Protein AF-A0A952FLF1-F1 (afdb_monomer_lite)

Radius of gyration: 22.41 Å; chains: 1; bounding box: 44×47×54 Å

Secondary structure (DSSP, 8-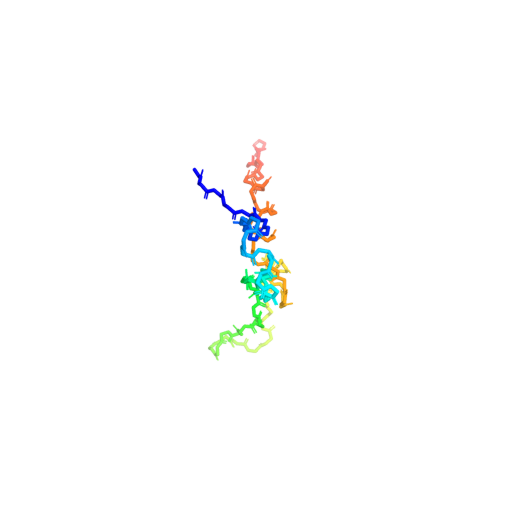state):
-----SS----HHHHHTT----------B-------TTSPTT-PPPTT-TT--TT-BHHHHHHHHTT---PPP----

Structure (mmCIF, N/CA/C/O backbone):
data_AF-A0A952FLF1-F1
#
_entry.id   AF-A0A952FLF1-F1
#
loop_
_atom_site.group_PDB
_atom_site.id
_atom_site.type_symbol
_atom_site.label_atom_id
_atom_site.label_alt_id
_atom_site.label_comp_id
_atom_site.label_asym_id
_atom_site.label_entity_id
_atom_site.label_seq_id
_atom_site.pdbx_PDB_ins_code
_atom_site.Cartn_x
_atom_site.Cartn_y
_atom_site.Cartn_z
_atom_site.occupancy
_atom_site.B_iso_or_equiv
_atom_site.auth_seq_id
_atom_site.auth_comp_id
_atom_site.auth_asym_id
_atom_site.auth_atom_id
_atom_site.pdbx_PDB_model_num
ATOM 1 N N . MET A 1 1 ? 13.761 16.362 -1.630 1.00 69.94 1 MET A N 1
ATOM 2 C CA . MET A 1 1 ? 13.039 15.138 -2.042 1.00 69.94 1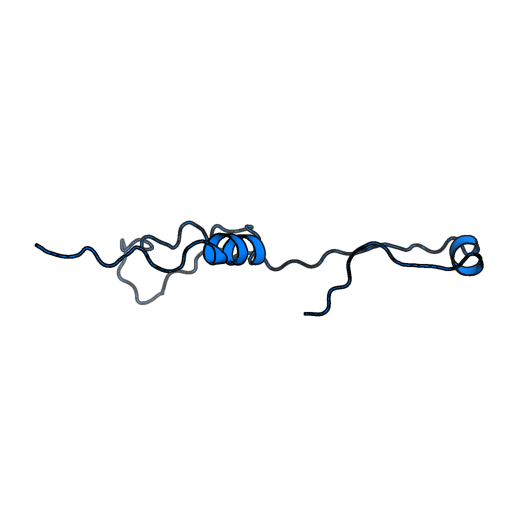 MET A CA 1
ATOM 3 C C . MET A 1 1 ? 13.692 14.608 -3.313 1.00 69.94 1 MET A C 1
ATOM 5 O O . MET A 1 1 ? 13.951 15.413 -4.198 1.00 69.94 1 MET A O 1
ATOM 9 N N . LYS A 1 2 ? 14.015 13.312 -3.396 1.00 91.69 2 LYS A N 1
ATOM 10 C CA . LYS A 1 2 ? 14.533 12.671 -4.619 1.00 91.69 2 LYS A CA 1
ATOM 11 C C . LYS A 1 2 ? 13.558 11.569 -5.015 1.00 91.69 2 LYS A C 1
ATOM 13 O O . LYS A 1 2 ? 13.239 10.732 -4.182 1.00 91.69 2 LYS A O 1
ATOM 18 N N . ILE A 1 3 ? 13.092 11.599 -6.259 1.00 94.19 3 ILE A N 1
ATOM 19 C CA . ILE A 1 3 ? 12.068 10.689 -6.780 1.00 94.19 3 ILE A CA 1
ATOM 20 C C . ILE A 1 3 ? 12.616 10.019 -8.042 1.00 94.19 3 ILE A C 1
ATOM 22 O O . ILE A 1 3 ? 13.240 10.677 -8.880 1.00 94.19 3 ILE A O 1
ATOM 26 N N . ARG A 1 4 ? 12.396 8.709 -8.167 1.00 94.56 4 ARG A N 1
ATOM 27 C CA . ARG A 1 4 ? 12.608 7.932 -9.391 1.00 94.56 4 ARG A CA 1
ATOM 28 C C . ARG A 1 4 ? 11.347 7.120 -9.650 1.00 94.56 4 ARG A C 1
ATOM 30 O O . ARG A 1 4 ? 10.851 6.453 -8.752 1.00 94.56 4 ARG A O 1
ATOM 37 N N . SER A 1 5 ? 10.834 7.230 -10.861 1.00 95.94 5 SER A N 1
ATOM 38 C CA . SER A 1 5 ? 9.590 6.615 -11.312 1.00 95.94 5 SER A CA 1
ATOM 39 C C . SER A 1 5 ? 9.682 6.394 -12.814 1.00 95.94 5 SER A C 1
ATOM 41 O O . SER A 1 5 ? 10.378 7.153 -13.489 1.00 95.94 5 SER A O 1
ATOM 43 N N . GLY A 1 6 ? 8.937 5.423 -13.330 1.00 94.81 6 GLY A N 1
ATOM 44 C CA . GLY A 1 6 ? 8.967 5.062 -14.744 1.00 94.81 6 GLY A CA 1
ATOM 45 C C . GLY A 1 6 ? 9.605 3.691 -14.977 1.00 94.81 6 GLY A C 1
ATOM 46 O O . GLY A 1 6 ? 9.926 2.997 -14.010 1.00 94.81 6 GLY A O 1
ATOM 47 N N . PRO A 1 7 ? 9.724 3.283 -16.248 1.00 96.62 7 PRO A N 1
ATOM 48 C CA . PRO A 1 7 ? 10.257 1.978 -16.623 1.00 96.62 7 PRO A CA 1
ATOM 49 C C . PRO A 1 7 ? 11.781 1.883 -16.408 1.00 96.62 7 PRO A C 1
ATOM 51 O O . PRO A 1 7 ? 12.434 2.910 -16.192 1.00 96.62 7 PRO A O 1
ATOM 54 N N . PRO A 1 8 ? 12.355 0.667 -16.501 1.00 96.38 8 PRO A N 1
ATOM 55 C CA . PRO A 1 8 ? 13.789 0.481 -16.704 1.00 96.38 8 PRO A CA 1
ATOM 56 C C . PRO A 1 8 ? 14.292 1.274 -17.917 1.00 96.38 8 PRO A C 1
ATOM 58 O O . PRO A 1 8 ? 13.541 1.533 -18.861 1.00 96.38 8 PRO A O 1
ATOM 61 N N . HIS A 1 9 ? 15.553 1.689 -17.863 1.00 96.00 9 HIS A N 1
ATOM 62 C CA . HIS A 1 9 ? 16.222 2.388 -18.952 1.00 96.00 9 HIS A CA 1
ATOM 63 C C . HIS A 1 9 ? 17.400 1.527 -19.397 1.00 96.00 9 HIS A C 1
ATOM 65 O O . HIS A 1 9 ? 18.442 1.556 -18.745 1.00 96.00 9 HIS A O 1
ATOM 71 N N . ASP A 1 10 ? 17.168 0.746 -20.450 1.00 96.75 10 ASP A N 1
ATOM 72 C CA . ASP A 1 10 ? 18.112 -0.220 -21.013 1.00 96.75 10 ASP A CA 1
ATOM 73 C C . ASP A 1 10 ? 18.709 0.330 -22.320 1.00 96.75 10 ASP A C 1
ATOM 75 O O . ASP A 1 10 ? 18.025 1.045 -23.066 1.00 96.75 10 ASP A O 1
ATOM 79 N N . ASP A 1 11 ? 19.969 -0.004 -22.596 1.00 97.12 11 ASP A N 1
ATOM 80 C CA . ASP A 1 11 ? 20.670 0.387 -23.824 1.00 97.12 11 ASP A CA 1
ATOM 81 C C . ASP A 1 11 ? 20.359 -0.583 -24.991 1.00 97.12 11 ASP A C 1
ATOM 83 O O . ASP A 1 11 ? 19.699 -1.612 -24.822 1.00 97.12 11 ASP A O 1
ATOM 87 N N . GLU A 1 12 ? 20.818 -0.269 -26.211 1.00 96.94 12 GLU A N 1
ATOM 88 C CA . GLU A 1 12 ? 20.481 -1.038 -27.428 1.00 96.94 12 GLU A CA 1
ATOM 89 C C . GLU A 1 12 ? 20.888 -2.521 -27.353 1.00 96.94 12 GLU A C 1
ATOM 91 O O . GLU A 1 12 ? 20.133 -3.392 -27.794 1.00 96.94 12 GLU A O 1
ATOM 96 N N . ASP A 1 13 ? 22.049 -2.814 -26.762 1.00 95.75 13 ASP A N 1
ATOM 97 C CA . ASP A 1 13 ? 22.549 -4.183 -26.600 1.00 95.75 13 ASP A CA 1
ATOM 98 C C . ASP A 1 13 ? 21.675 -5.005 -25.629 1.00 95.75 13 ASP A C 1
ATOM 100 O O . ASP A 1 13 ? 21.388 -6.177 -25.892 1.00 95.75 13 ASP A O 1
ATOM 104 N N . ASP A 1 14 ? 21.192 -4.390 -24.543 1.00 95.38 14 ASP A N 1
ATOM 105 C CA . ASP A 1 14 ? 20.312 -5.033 -23.556 1.00 95.38 14 ASP A CA 1
ATOM 106 C C . ASP A 1 14 ? 18.925 -5.319 -24.150 1.00 95.38 14 ASP A C 1
ATOM 108 O O . ASP A 1 14 ? 18.357 -6.399 -23.952 1.00 95.38 14 ASP A O 1
ATOM 112 N N . LEU A 1 15 ? 18.402 -4.391 -24.960 1.00 94.50 15 LEU A N 1
ATOM 113 C CA . LEU A 1 15 ? 17.152 -4.583 -25.701 1.00 94.50 15 LEU A CA 1
ATOM 114 C C . LEU A 1 15 ? 17.258 -5.738 -26.712 1.00 94.50 15 LEU A C 1
ATOM 116 O O . LEU A 1 15 ? 16.300 -6.498 -26.888 1.00 94.50 15 LEU A O 1
ATOM 120 N N . ALA A 1 16 ? 18.418 -5.905 -27.355 1.00 96.62 16 ALA A N 1
ATOM 121 C CA . ALA A 1 16 ? 18.663 -6.979 -28.319 1.00 96.62 16 ALA A CA 1
ATOM 122 C C . ALA A 1 16 ? 18.735 -8.375 -27.672 1.00 96.62 16 ALA A C 1
ATOM 124 O O . ALA A 1 16 ? 18.476 -9.377 -28.344 1.00 96.62 16 ALA A O 1
ATOM 125 N N . ALA A 1 17 ? 19.043 -8.458 -26.374 1.00 95.12 17 ALA A N 1
ATOM 126 C CA . ALA A 1 17 ? 19.149 -9.722 -25.648 1.00 95.12 17 ALA A CA 1
ATOM 127 C C . ALA A 1 17 ? 17.794 -10.431 -25.440 1.00 95.12 17 ALA A C 1
ATOM 129 O O . ALA A 1 17 ? 17.769 -11.621 -25.116 1.00 95.12 17 ALA A O 1
ATOM 130 N N . GLY A 1 18 ? 16.666 -9.732 -25.622 1.00 94.38 18 GLY A N 1
ATOM 131 C CA . GLY A 1 18 ? 15.325 -10.318 -25.497 1.00 94.38 18 GLY A CA 1
ATOM 132 C C . GLY A 1 18 ? 14.974 -10.771 -24.074 1.00 94.38 18 GLY A C 1
ATOM 133 O O . GLY A 1 18 ? 14.182 -11.699 -23.894 1.00 94.38 18 GLY A O 1
ATOM 134 N N . ILE A 1 19 ? 15.579 -10.145 -23.062 1.00 96.94 19 ILE A N 1
ATOM 135 C CA . ILE A 1 19 ? 15.349 -10.436 -21.644 1.00 96.94 19 ILE A CA 1
ATOM 136 C C . ILE A 1 19 ? 14.140 -9.632 -21.150 1.00 96.94 19 ILE A C 1
ATOM 138 O O . ILE A 1 19 ? 13.893 -8.511 -21.585 1.00 96.94 19 ILE A O 1
ATOM 142 N N . TRP A 1 20 ? 13.357 -10.209 -20.236 1.00 96.69 20 TRP A N 1
ATOM 143 C CA . TRP A 1 20 ? 12.227 -9.502 -19.639 1.00 96.69 20 TRP A CA 1
ATOM 144 C C . TRP A 1 20 ? 12.699 -8.336 -18.760 1.00 96.69 20 TRP A C 1
ATOM 146 O O . TRP A 1 20 ? 13.495 -8.532 -17.843 1.00 96.69 20 TRP A O 1
ATOM 156 N N . ALA A 1 21 ? 12.124 -7.155 -18.991 1.00 96.62 21 ALA A N 1
ATOM 157 C CA . ALA A 1 21 ? 12.278 -5.970 -18.159 1.00 96.62 21 ALA A CA 1
ATOM 158 C C . ALA A 1 21 ? 10.899 -5.363 -17.857 1.00 96.62 21 ALA A C 1
ATOM 160 O O . ALA A 1 21 ? 10.003 -5.335 -18.705 1.00 96.62 21 ALA A O 1
ATOM 161 N N . GLY A 1 22 ? 10.707 -4.880 -16.632 1.00 95.62 22 GLY A N 1
ATOM 162 C CA . GLY A 1 22 ? 9.443 -4.302 -16.193 1.00 95.62 22 GLY A CA 1
ATOM 163 C C . GLY A 1 22 ? 9.521 -3.733 -14.783 1.00 95.62 22 GLY A C 1
ATOM 164 O O . GLY A 1 22 ? 10.55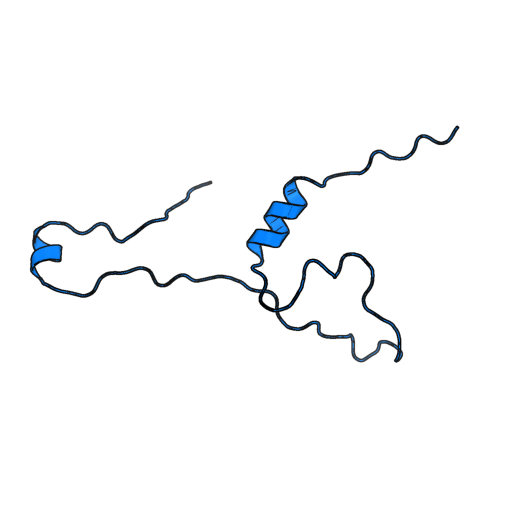2 -3.804 -14.118 1.00 95.62 22 GLY A O 1
ATOM 165 N N . VAL A 1 23 ? 8.412 -3.161 -14.319 1.00 98.12 23 VAL A N 1
ATOM 166 C CA . VAL A 1 23 ? 8.281 -2.635 -12.956 1.00 98.12 23 VAL A CA 1
ATOM 167 C C . VAL A 1 23 ? 7.277 -3.488 -12.201 1.00 98.12 23 VAL A C 1
ATOM 169 O O . VAL A 1 23 ? 6.149 -3.669 -12.658 1.00 98.12 23 VAL A O 1
ATOM 172 N N . ILE A 1 24 ? 7.671 -3.974 -11.027 1.00 97.44 24 ILE A N 1
ATOM 173 C CA . ILE A 1 24 ? 6.744 -4.561 -10.060 1.00 97.44 24 ILE A CA 1
ATOM 174 C C . ILE A 1 24 ? 6.393 -3.453 -9.062 1.00 97.44 24 ILE A C 1
ATOM 176 O O . ILE A 1 24 ? 7.262 -3.056 -8.282 1.00 97.44 24 ILE A O 1
ATOM 180 N N . PRO A 1 25 ? 5.169 -2.899 -9.094 1.00 95.50 25 PRO A N 1
ATOM 181 C CA . PRO A 1 25 ? 4.780 -1.859 -8.156 1.00 95.50 25 PRO A CA 1
ATOM 182 C C . PRO A 1 25 ? 4.639 -2.446 -6.750 1.00 95.50 25 PRO A C 1
ATOM 184 O O . PRO A 1 25 ? 4.024 -3.492 -6.555 1.00 95.50 25 PRO A O 1
ATOM 187 N N . ILE A 1 26 ? 5.185 -1.738 -5.767 1.00 96.12 26 ILE A N 1
ATOM 188 C CA . ILE A 1 26 ? 4.998 -2.022 -4.345 1.00 96.12 26 ILE A CA 1
ATOM 189 C C . ILE A 1 26 ? 4.205 -0.855 -3.772 1.00 96.12 26 ILE A C 1
ATOM 191 O O . ILE A 1 26 ? 4.541 0.302 -4.023 1.00 96.12 26 ILE A O 1
ATOM 195 N N . ALA A 1 27 ? 3.150 -1.164 -3.028 1.00 95.06 27 ALA A N 1
ATOM 196 C CA . ALA A 1 27 ? 2.300 -0.171 -2.395 1.00 95.06 27 ALA A CA 1
ATOM 197 C C . ALA A 1 27 ? 1.920 -0.628 -0.987 1.00 95.06 27 ALA A C 1
ATOM 199 O O . ALA A 1 27 ? 1.697 -1.816 -0.749 1.00 95.06 27 ALA A O 1
ATOM 200 N N . GLU A 1 28 ? 1.817 0.329 -0.069 1.00 97.31 28 GLU A N 1
ATOM 201 C CA . GLU A 1 28 ? 1.263 0.107 1.263 1.00 97.31 28 GLU A CA 1
ATOM 202 C C . GLU A 1 28 ? -0.247 0.359 1.247 1.00 97.31 28 GLU A C 1
ATOM 204 O O . GLU A 1 28 ? -0.723 1.394 0.768 1.00 97.31 28 GLU A O 1
ATOM 209 N N . THR A 1 29 ? -1.012 -0.589 1.786 1.00 97.31 29 THR A N 1
ATOM 210 C CA . THR A 1 29 ? -2.477 -0.526 1.832 1.00 97.31 29 THR A CA 1
ATOM 211 C C . THR A 1 29 ? -2.992 -0.712 3.247 1.00 97.31 29 THR A C 1
ATOM 213 O O . THR A 1 29 ? -2.409 -1.455 4.036 1.00 97.31 29 THR A O 1
ATOM 216 N N . ILE A 1 30 ? -4.133 -0.101 3.549 1.00 97.62 30 ILE A N 1
ATOM 217 C CA . ILE A 1 30 ? -4.772 -0.230 4.854 1.00 97.62 30 ILE A CA 1
ATOM 218 C C . ILE A 1 30 ? -5.339 -1.640 5.052 1.00 97.62 30 ILE A C 1
ATOM 220 O O . ILE A 1 30 ? -6.009 -2.191 4.177 1.00 97.62 30 ILE A O 1
ATOM 224 N N . GLY A 1 31 ? -5.064 -2.218 6.220 1.00 96.50 31 GLY A N 1
ATOM 225 C CA . GLY A 1 31 ? -5.609 -3.506 6.643 1.00 96.50 31 GLY A CA 1
ATOM 226 C C . GLY A 1 31 ? -7.033 -3.411 7.199 1.00 96.50 31 GLY A C 1
ATOM 227 O O . GLY A 1 31 ? -7.624 -2.339 7.299 1.00 96.50 31 GLY A O 1
ATOM 228 N N . ALA A 1 32 ? -7.589 -4.557 7.595 1.00 94.75 32 ALA A N 1
ATOM 229 C CA . ALA A 1 32 ? -8.846 -4.589 8.334 1.00 94.75 32 ALA A CA 1
ATOM 230 C C . ALA A 1 32 ? -8.704 -3.876 9.687 1.00 94.75 32 ALA A C 1
ATOM 232 O O . ALA A 1 32 ? -7.695 -4.037 10.373 1.00 94.75 32 ALA A O 1
ATOM 233 N N . LEU A 1 33 ? -9.735 -3.129 10.091 1.00 91.88 33 LEU A N 1
ATOM 234 C CA . LEU A 1 33 ? -9.786 -2.527 11.420 1.00 91.88 33 LEU A CA 1
ATOM 235 C C . LEU A 1 33 ? -9.705 -3.625 12.489 1.00 91.88 33 LEU A C 1
ATOM 237 O O . LEU A 1 33 ? -10.492 -4.572 12.479 1.00 91.88 33 LEU A O 1
ATOM 241 N N . GLN A 1 34 ? -8.778 -3.472 13.433 1.00 91.81 34 GLN A N 1
ATOM 242 C CA . GLN A 1 34 ? -8.614 -4.390 14.556 1.00 91.81 34 GLN A CA 1
ATOM 243 C C . GLN A 1 34 ? -9.142 -3.729 15.838 1.00 91.81 34 GLN A C 1
ATOM 245 O O . GLN A 1 34 ? -8.495 -2.816 16.357 1.00 91.81 34 GLN A O 1
ATOM 250 N N . PRO A 1 35 ? -10.319 -4.137 16.352 1.00 89.19 35 PRO A N 1
ATOM 251 C CA . PRO A 1 35 ? -10.861 -3.564 17.578 1.00 89.19 35 PRO A CA 1
ATOM 252 C C . PRO A 1 35 ? -10.015 -3.969 18.792 1.00 89.19 35 PRO A C 1
ATOM 254 O O . PRO A 1 35 ? -9.459 -5.066 18.851 1.00 89.19 35 PRO A O 1
ATOM 257 N N . CYS A 1 36 ? -9.940 -3.084 19.787 1.00 91.56 36 CYS A N 1
ATOM 258 C CA . CYS A 1 36 ? -9.242 -3.377 21.035 1.00 91.56 36 CYS A CA 1
ATOM 259 C C . CYS A 1 36 ? -9.975 -4.496 21.804 1.00 91.56 36 CYS A C 1
ATOM 261 O O . CYS A 1 36 ? -11.171 -4.357 22.064 1.00 91.56 36 CYS A O 1
ATOM 263 N N . PRO A 1 37 ? -9.285 -5.574 22.229 1.00 92.44 37 PRO A N 1
ATOM 264 C CA . PRO A 1 37 ? -9.928 -6.712 22.895 1.00 92.44 37 PRO A CA 1
ATOM 265 C C . PRO A 1 37 ? -10.476 -6.379 24.288 1.00 92.44 37 PRO A C 1
ATOM 267 O O . PRO A 1 37 ? -11.313 -7.108 24.807 1.00 92.44 37 PRO A O 1
ATOM 270 N N . LEU A 1 38 ? -10.000 -5.292 24.902 1.00 95.25 38 LEU A N 1
ATOM 271 C CA . LEU A 1 38 ? -10.468 -4.819 26.208 1.00 95.25 38 LEU A CA 1
ATOM 272 C C . LEU A 1 38 ? -11.604 -3.795 26.093 1.00 95.25 38 LEU A C 1
ATOM 274 O O . LEU A 1 38 ? -12.112 -3.329 27.113 1.00 95.25 38 LEU A O 1
ATOM 278 N N . LEU A 1 39 ? -11.985 -3.408 24.873 1.00 93.12 39 LEU A N 1
ATOM 279 C CA . LEU A 1 39 ? -13.059 -2.451 24.658 1.00 93.12 39 LEU A CA 1
ATOM 280 C C . LEU A 1 39 ? -14.415 -3.124 24.925 1.00 93.12 39 LEU A C 1
ATOM 282 O O . LEU A 1 39 ? -14.666 -4.208 24.391 1.00 93.12 39 LEU A O 1
ATOM 286 N N . PRO A 1 40 ? -15.309 -2.500 25.714 1.00 92.69 40 PRO A N 1
ATOM 287 C CA . PRO A 1 40 ? -16.667 -2.998 25.884 1.00 92.69 40 PRO A CA 1
ATOM 288 C C . PRO A 1 40 ? -17.386 -3.214 24.547 1.00 92.69 40 PRO A C 1
ATOM 290 O O . PRO A 1 40 ? -17.249 -2.428 23.606 1.00 92.69 40 PRO A O 1
ATOM 293 N N . ALA A 1 41 ? -18.190 -4.277 24.482 1.00 88.94 41 ALA A N 1
ATOM 294 C CA . ALA A 1 41 ? -18.974 -4.596 23.297 1.00 88.94 41 ALA A CA 1
ATOM 295 C C . ALA A 1 41 ? -19.947 -3.457 22.942 1.00 88.94 41 ALA A C 1
ATOM 297 O O . ALA A 1 41 ? -20.537 -2.828 23.819 1.00 88.94 41 ALA A O 1
ATOM 298 N N . GLY A 1 42 ? -20.131 -3.218 21.641 1.00 87.56 42 GLY A N 1
ATOM 299 C CA . GLY A 1 42 ? -21.051 -2.201 21.120 1.00 87.56 42 GLY A CA 1
ATOM 300 C C . GLY A 1 42 ? -20.454 -0.799 20.964 1.00 87.56 42 GLY A C 1
ATOM 301 O O . GLY A 1 42 ? -21.124 0.071 20.412 1.00 87.56 42 GLY A O 1
ATOM 302 N N . ILE A 1 43 ? -19.205 -0.569 21.382 1.00 91.38 43 ILE A N 1
ATOM 303 C CA . ILE A 1 43 ? -18.502 0.688 21.094 1.00 91.38 43 ILE A CA 1
ATOM 304 C C . ILE A 1 43 ? -17.964 0.644 19.659 1.00 91.38 43 ILE A C 1
ATOM 306 O O . ILE A 1 43 ? -17.095 -0.165 19.333 1.00 91.38 43 ILE A O 1
ATOM 310 N N . ALA A 1 44 ? -18.501 1.512 18.801 1.00 88.81 44 ALA A N 1
ATOM 311 C CA . ALA A 1 44 ? -18.089 1.642 17.407 1.00 88.81 44 ALA A CA 1
ATOM 312 C C . ALA A 1 44 ? -16.792 2.455 17.257 1.00 88.81 44 ALA A C 1
ATOM 314 O O . ALA A 1 44 ? -16.395 3.208 18.150 1.00 88.81 44 ALA A O 1
ATOM 315 N N . SER A 1 45 ? -16.145 2.328 16.096 1.00 87.88 45 SER A N 1
ATOM 316 C CA . SER A 1 45 ? -15.043 3.207 15.709 1.00 87.88 45 SER A CA 1
ATOM 317 C C . SER A 1 45 ? -15.520 4.660 15.622 1.00 87.88 45 SER A C 1
ATOM 319 O O . SER A 1 45 ? -16.610 4.935 15.125 1.00 87.88 45 SER A O 1
ATOM 321 N N . GLY A 1 46 ? -14.708 5.589 16.132 1.00 88.06 46 GLY A N 1
ATOM 322 C CA . GLY A 1 46 ? -15.033 7.014 16.134 1.00 88.06 46 GLY A CA 1
ATOM 323 C C . GLY A 1 46 ? -14.966 7.654 14.745 1.00 88.06 46 GLY A C 1
ATOM 324 O O . GLY A 1 46 ? -14.378 7.097 13.812 1.00 88.06 46 GLY A O 1
ATOM 325 N N . ALA A 1 47 ? -15.532 8.859 14.642 1.00 86.44 47 ALA A N 1
ATOM 326 C CA . ALA A 1 47 ? -15.396 9.706 13.462 1.00 86.44 47 ALA A CA 1
ATOM 327 C C . ALA A 1 47 ? -13.911 9.988 13.162 1.00 86.44 47 ALA A C 1
ATOM 329 O O . ALA A 1 47 ? -13.109 10.193 14.077 1.00 86.44 47 ALA A O 1
ATOM 330 N N . GLY A 1 48 ? -13.547 9.984 11.882 1.00 86.31 48 GLY A N 1
ATOM 331 C CA . GLY A 1 48 ? -12.172 10.111 11.390 1.00 86.31 48 GLY A CA 1
ATOM 332 C C . GLY A 1 48 ? -11.496 8.775 11.059 1.00 86.31 48 GLY A C 1
ATOM 333 O O . GLY A 1 48 ? -10.377 8.773 10.544 1.00 86.31 48 GLY A O 1
ATOM 334 N N . THR A 1 49 ? -12.157 7.642 11.314 1.00 91.50 49 THR A N 1
ATOM 335 C CA . THR A 1 49 ? -11.658 6.310 10.926 1.00 91.50 49 THR A CA 1
ATOM 336 C C . THR A 1 49 ? -12.062 5.915 9.505 1.00 91.50 49 THR A C 1
ATOM 338 O O . THR A 1 49 ? -11.417 5.066 8.894 1.00 91.50 49 THR A O 1
ATOM 341 N N . GLU A 1 50 ? -13.063 6.584 8.938 1.00 91.06 50 GLU A N 1
ATOM 342 C CA . GLU A 1 50 ? -13.635 6.333 7.615 1.00 91.06 50 GLU A CA 1
ATOM 343 C C . GLU A 1 50 ? -12.606 6.361 6.466 1.00 91.06 50 GLU A C 1
A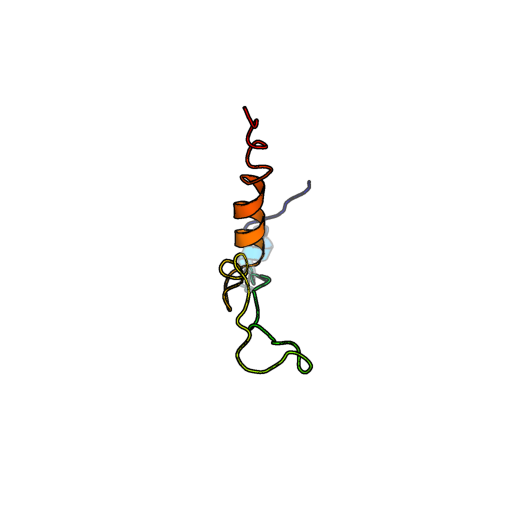TOM 345 O O . GLU A 1 50 ? -12.713 5.528 5.562 1.00 91.06 50 GLU A O 1
ATOM 350 N N . PRO A 1 51 ? -11.580 7.243 6.458 1.00 92.62 51 PRO A N 1
ATOM 351 C CA . PRO A 1 51 ? -10.559 7.226 5.413 1.00 92.62 51 PRO A CA 1
ATOM 352 C C . PRO A 1 51 ? -9.708 5.951 5.406 1.00 92.62 51 PRO A C 1
ATOM 354 O O . PRO A 1 51 ? -9.223 5.566 4.344 1.00 92.62 51 PRO A O 1
ATOM 357 N N . TYR A 1 52 ? -9.555 5.274 6.547 1.00 93.88 52 TYR A N 1
ATOM 358 C CA . TYR A 1 52 ? -8.735 4.071 6.723 1.00 93.88 52 TYR A CA 1
ATOM 359 C C . TYR A 1 52 ? -9.503 2.789 6.357 1.00 93.88 52 TYR A C 1
ATOM 361 O O . TYR A 1 52 ? -9.471 1.788 7.070 1.00 93.88 52 TYR A O 1
ATOM 369 N N . ALA A 1 53 ? -10.218 2.819 5.232 1.00 92.81 53 ALA A N 1
ATOM 370 C CA . ALA A 1 53 ? -10.945 1.663 4.724 1.00 92.81 53 ALA A CA 1
ATOM 371 C C . ALA A 1 53 ? -9.977 0.577 4.201 1.00 92.81 53 ALA A C 1
ATOM 373 O O . ALA A 1 53 ? -8.999 0.918 3.525 1.00 92.81 53 ALA A O 1
ATOM 374 N N . PRO A 1 54 ? -10.248 -0.721 4.447 1.00 96.38 54 PRO A N 1
ATOM 375 C CA . PRO A 1 54 ? -9.380 -1.807 3.998 1.00 96.38 54 PRO A CA 1
ATOM 376 C C . PRO A 1 54 ? -9.139 -1.788 2.482 1.00 96.38 54 PRO A C 1
ATOM 378 O O . PRO A 1 54 ? -10.064 -1.573 1.700 1.00 96.38 54 PRO A O 1
ATOM 381 N N . GLY A 1 55 ? -7.895 -2.026 2.067 1.00 95.88 55 GLY A N 1
ATOM 382 C CA . GLY A 1 55 ? -7.470 -2.043 0.663 1.00 95.88 55 GLY A CA 1
ATOM 383 C C . GLY A 1 55 ? -7.188 -0.667 0.052 1.00 95.88 55 GLY A C 1
ATOM 384 O O . GLY A 1 55 ? -6.638 -0.599 -1.046 1.00 95.88 55 GLY A O 1
ATOM 385 N N . ARG A 1 56 ? -7.502 0.435 0.743 1.00 95.31 56 ARG A N 1
ATOM 386 C CA . ARG A 1 56 ? -7.122 1.780 0.290 1.00 95.31 56 A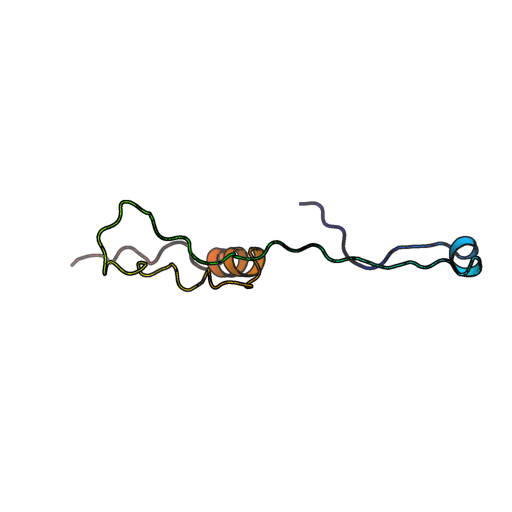RG A CA 1
ATOM 387 C C . ARG A 1 56 ? -5.601 1.975 0.395 1.00 95.31 56 ARG A C 1
ATOM 389 O O . ARG A 1 56 ? -4.996 1.507 1.358 1.00 95.31 56 ARG A O 1
ATOM 396 N N . GLY A 1 57 ? -4.991 2.696 -0.549 1.00 96.00 57 GLY A N 1
ATOM 397 C CA . GLY A 1 57 ? -3.581 3.090 -0.479 1.00 96.00 57 GLY A CA 1
ATOM 398 C C . GLY A 1 57 ? -3.308 4.073 0.663 1.00 96.00 57 GLY A C 1
ATOM 399 O O . GLY A 1 57 ? -4.066 5.027 0.865 1.00 96.00 57 GLY A O 1
ATOM 400 N N . PHE A 1 58 ? -2.225 3.856 1.411 1.00 95.19 58 PHE A N 1
ATOM 401 C CA . PHE A 1 58 ? -1.842 4.735 2.523 1.00 95.19 58 PHE A CA 1
ATOM 402 C C . PHE A 1 58 ? -1.477 6.149 2.042 1.00 95.19 58 PHE A C 1
ATOM 404 O O . PHE A 1 58 ? -1.927 7.144 2.616 1.00 95.19 58 PHE A O 1
ATOM 411 N N . ASP A 1 59 ? -0.756 6.246 0.922 1.00 93.00 59 ASP A N 1
ATOM 412 C CA . ASP A 1 59 ? -0.353 7.522 0.320 1.00 93.00 59 ASP A CA 1
ATOM 413 C C . ASP A 1 59 ? -1.545 8.405 -0.082 1.00 93.00 59 ASP A C 1
ATOM 415 O O . ASP A 1 59 ? -1.472 9.634 0.010 1.00 93.00 59 ASP A O 1
ATOM 419 N N . ASP A 1 60 ? -2.665 7.798 -0.487 1.00 93.44 60 ASP A N 1
ATOM 420 C CA . ASP A 1 60 ? -3.883 8.528 -0.855 1.00 93.44 60 ASP A CA 1
ATOM 421 C C . ASP A 1 60 ? -4.499 9.241 0.354 1.00 93.44 60 ASP A C 1
ATOM 423 O O . ASP A 1 60 ? -5.025 10.349 0.228 1.00 93.44 60 ASP A O 1
ATOM 427 N N . ILE A 1 61 ? -4.418 8.622 1.537 1.00 92.75 61 ILE A N 1
ATOM 428 C CA . ILE A 1 61 ? -4.903 9.202 2.798 1.00 92.75 61 ILE A CA 1
ATOM 429 C C . ILE A 1 61 ? -4.009 10.369 3.202 1.00 92.75 61 ILE A C 1
ATOM 431 O O . ILE A 1 61 ? -4.504 11.455 3.506 1.00 92.75 61 ILE A O 1
ATOM 435 N N . LEU A 1 62 ? -2.688 10.167 3.170 1.00 90.12 62 LEU A N 1
ATOM 436 C CA . LEU A 1 62 ? -1.735 11.217 3.521 1.00 90.12 62 LEU A CA 1
ATOM 437 C C . LEU A 1 62 ? -1.898 12.435 2.614 1.00 90.12 62 LEU A C 1
ATOM 439 O O . LEU A 1 62 ? -1.968 13.561 3.105 1.00 90.12 62 LEU A O 1
ATOM 443 N N . ARG A 1 63 ? -2.035 12.222 1.302 1.00 88.94 63 ARG A N 1
ATOM 444 C CA . ARG A 1 63 ? -2.233 13.313 0.343 1.00 88.94 63 ARG A CA 1
ATOM 445 C C . ARG A 1 63 ? -3.532 14.076 0.594 1.00 88.94 63 ARG A C 1
ATOM 447 O O . ARG A 1 63 ? -3.519 15.301 0.517 1.00 88.94 63 ARG A O 1
ATOM 454 N N . ALA A 1 64 ? -4.623 13.380 0.916 1.00 85.75 64 ALA A N 1
ATOM 455 C CA . ALA A 1 64 ? -5.892 14.024 1.256 1.00 85.75 64 ALA A CA 1
ATOM 456 C C . ALA A 1 64 ? -5.780 14.908 2.515 1.00 85.75 64 ALA A C 1
ATOM 458 O O . ALA A 1 64 ? -6.392 15.973 2.574 1.00 85.75 64 ALA A O 1
ATOM 459 N N . ASN A 1 65 ? -4.946 14.517 3.484 1.00 76.12 65 ASN A N 1
ATOM 460 C CA . ASN A 1 65 ? -4.773 15.241 4.747 1.00 76.12 65 ASN A CA 1
ATOM 461 C C . ASN A 1 65 ? -3.852 16.470 4.647 1.00 76.12 65 ASN A C 1
ATOM 463 O O . ASN A 1 65 ? -3.972 17.387 5.458 1.00 76.12 65 ASN A O 1
ATOM 467 N N . VAL A 1 66 ? -2.967 16.543 3.645 1.00 68.50 66 VAL A N 1
ATOM 468 C CA . VAL A 1 66 ? -2.056 17.693 3.447 1.00 68.50 66 VAL A CA 1
ATOM 469 C C . VAL A 1 66 ? -2.813 18.993 3.107 1.00 68.50 66 VAL A C 1
ATOM 471 O O . VAL A 1 66 ? -2.279 20.080 3.311 1.00 68.50 66 VAL A O 1
ATOM 474 N N . GLY A 1 67 ? -4.077 18.914 2.672 1.00 56.97 67 GLY A N 1
ATOM 475 C CA . GLY A 1 67 ? -4.952 20.079 2.471 1.00 56.97 67 GLY A CA 1
ATOM 476 C C . GLY A 1 67 ? -5.813 20.485 3.679 1.00 56.97 67 GLY A C 1
ATOM 477 O O . GLY A 1 67 ? -6.562 21.450 3.566 1.00 56.97 67 GLY A O 1
ATOM 478 N N . GLY A 1 68 ? -5.751 19.759 4.805 1.00 50.91 68 GLY A N 1
ATOM 479 C CA . GLY A 1 68 ? -6.734 19.832 5.901 1.00 50.91 68 GLY A CA 1
ATOM 480 C C . GLY A 1 68 ? -6.185 20.268 7.264 1.00 50.91 68 GLY A C 1
ATOM 481 O O . GLY A 1 68 ? -6.680 19.818 8.295 1.00 50.91 68 GLY A O 1
ATOM 482 N N . GLY A 1 69 ? -5.146 21.105 7.297 1.00 42.84 69 GLY A N 1
ATOM 483 C CA . GLY A 1 69 ? -4.628 21.676 8.542 1.00 42.84 69 GLY A CA 1
ATOM 484 C C . GLY A 1 69 ? -5.467 22.865 9.023 1.00 42.84 69 GLY A C 1
ATOM 485 O O . GLY A 1 69 ? -5.457 23.900 8.370 1.00 42.84 69 GLY A O 1
ATOM 486 N N . VAL A 1 70 ? -6.115 22.686 10.183 1.00 43.75 70 VAL A N 1
ATOM 487 C CA . VAL A 1 70 ? -6.911 23.622 11.012 1.00 43.75 70 VAL A CA 1
ATOM 488 C C . VAL A 1 70 ? -8.153 24.260 10.371 1.00 43.75 70 VAL A C 1
ATOM 490 O O . VAL A 1 70 ? -8.076 25.237 9.633 1.00 43.75 70 VAL A O 1
ATOM 493 N N . ALA A 1 71 ? -9.333 23.786 10.796 1.00 48.03 71 ALA A N 1
ATOM 494 C CA . ALA A 1 71 ? -10.499 24.661 10.894 1.00 48.03 71 ALA A CA 1
ATOM 495 C C . ALA A 1 71 ? -10.115 25.881 11.758 1.00 48.03 71 ALA A C 1
ATOM 497 O O . ALA A 1 71 ? -9.449 25.691 12.785 1.00 48.03 71 ALA A O 1
ATOM 498 N N . PRO A 1 72 ? -10.477 27.117 11.365 1.00 40.25 72 PRO A N 1
ATOM 499 C CA . PRO A 1 72 ? -10.243 28.271 12.218 1.00 40.25 72 PRO A CA 1
ATOM 500 C C . PRO A 1 72 ? -10.960 28.033 13.549 1.00 40.25 72 PRO A C 1
ATOM 502 O O . PRO A 1 72 ? -12.082 27.532 13.575 1.00 40.25 72 PRO A O 1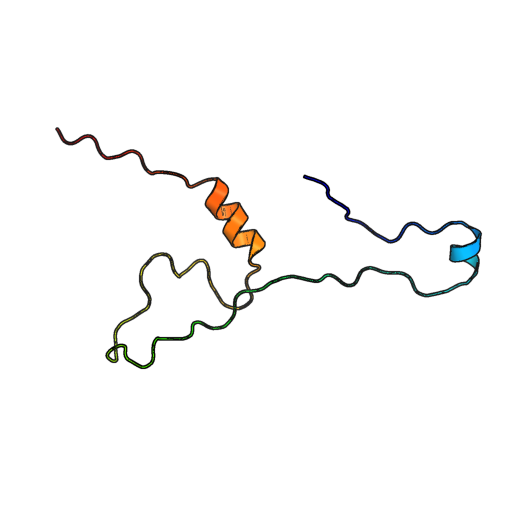
ATOM 505 N N . ALA A 1 73 ? -10.291 28.346 14.658 1.00 45.56 73 ALA A N 1
ATOM 506 C CA . ALA A 1 73 ? -10.950 28.392 15.951 1.00 45.56 73 ALA A CA 1
ATOM 507 C C . ALA A 1 73 ? -12.112 29.387 15.843 1.00 45.56 73 ALA A C 1
ATOM 509 O O . ALA A 1 73 ? -11.888 30.557 15.530 1.00 45.56 73 ALA A O 1
ATOM 510 N N . GLU A 1 74 ? -13.333 28.897 16.049 1.00 47.25 74 GLU A N 1
ATOM 511 C CA . GLU A 1 74 ? -14.545 29.704 16.141 1.00 47.25 74 GLU A CA 1
ATOM 512 C C . GLU A 1 74 ? -14.288 30.818 17.166 1.00 47.25 74 GLU A C 1
ATOM 514 O O . GLU A 1 74 ? -14.117 30.556 18.361 1.00 47.25 74 GLU A O 1
ATOM 519 N N . ALA A 1 75 ? -14.189 32.060 16.688 1.00 41.12 75 ALA A N 1
ATOM 520 C CA . ALA A 1 75 ? -14.146 33.227 17.548 1.00 41.12 75 ALA A CA 1
ATOM 521 C C . ALA A 1 75 ? -15.526 33.348 18.202 1.00 41.12 75 ALA A C 1
ATOM 523 O O . ALA A 1 75 ? -16.486 33.778 17.567 1.00 41.12 75 ALA A O 1
ATOM 524 N N . GLY A 1 76 ? -15.613 32.881 19.448 1.00 49.25 76 GLY A N 1
ATOM 525 C CA . GLY A 1 76 ? -16.731 33.161 20.335 1.00 49.25 76 GLY A CA 1
ATOM 526 C C . GLY A 1 76 ? -16.873 34.667 20.549 1.00 49.25 76 GLY A C 1
ATOM 527 O O . GLY A 1 76 ? -15.876 35.384 20.637 1.00 49.25 76 GLY A O 1
ATOM 528 N N . GLU A 1 77 ? -18.136 35.073 20.567 1.00 39.72 77 GLU A N 1
ATOM 529 C CA . GLU A 1 77 ? -18.699 36.427 20.614 1.00 39.72 77 GLU A CA 1
ATOM 530 C C . GLU A 1 77 ? -18.234 37.297 21.795 1.00 39.72 77 GLU A C 1
ATOM 532 O O . GLU A 1 77 ? -17.990 36.746 22.897 1.00 39.72 77 GLU A O 1
#

InterPro domains:
  IPR012349 FMN-binding split barrel [G3DSA:2.30.110.10] (1-52)

pLDDT: mean 86.01, std 17.26, range [39.72, 98.12]

Organism: NCBI:txid171674

Sequence (77 aa):
MKIRSGPPHDDEDDLAAGIWAGVIPIAETIGALQPCPLLPAGIASGAGTEPYAPGRGFDDILRANVGGGVAPAEAGE

Foldseek 3Di:
DDDDDDWDDDDPVRVVVVDDGGDDDDFDWAADDDDDPPDDPPDDDDPPCVVRDGGHTPVVVVVVCVVPPDDPDPPDD